Protein AF-A0A2G9PWN3-F1 (afdb_monomer)

Solvent-accessible surface area (backbone atoms only — not comparable to full-atom values): 5198 Å² total; per-residue (Å²): 130,72,45,58,14,72,67,80,61,50,74,36,86,70,65,47,78,44,76,46,94,48,94,90,50,67,77,41,42,19,70,41,69,67,43,45,51,56,46,50,51,55,47,49,54,47,34,50,72,76,35,44,73,59,38,51,52,52,54,50,25,58,76,69,74,42,86,55,86,86,55,54,66,76,59,51,55,48,54,56,58,52,53,71,72,75,113

Structure (mmCIF, N/CA/C/O backbone):
data_AF-A0A2G9PWN3-F1
#
_entry.id   AF-A0A2G9PWN3-F1
#
loop_
_atom_site.group_PDB
_atom_site.id
_atom_site.type_symbol
_atom_site.label_atom_id
_atom_site.label_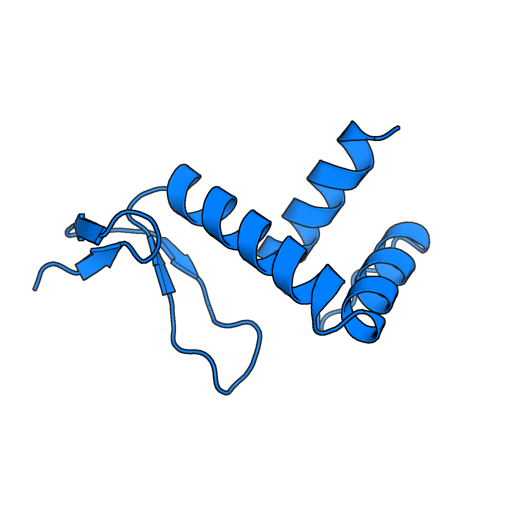alt_id
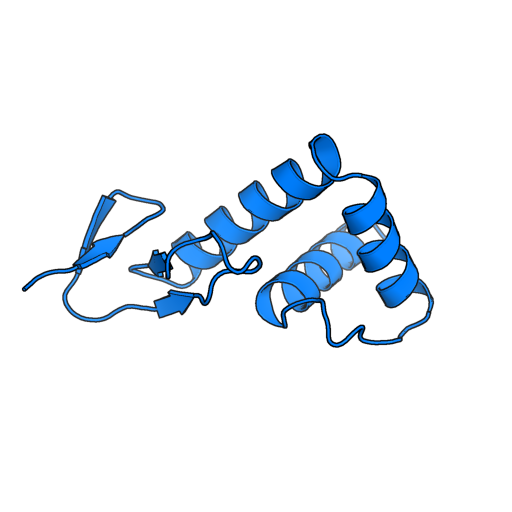_atom_site.label_comp_id
_atom_site.label_asym_id
_atom_site.label_entity_id
_atom_site.label_seq_id
_atom_site.pdbx_PDB_ins_code
_atom_site.Cartn_x
_atom_site.Cartn_y
_atom_site.Cartn_z
_atom_site.occupancy
_atom_site.B_iso_or_equiv
_atom_site.auth_seq_id
_atom_site.auth_comp_id
_atom_site.auth_asym_id
_atom_site.auth_atom_id
_atom_site.pdbx_PDB_model_num
ATOM 1 N N . MET A 1 1 ? -22.162 -6.230 13.521 1.00 61.28 1 MET A N 1
ATOM 2 C CA . MET A 1 1 ? -20.814 -6.746 13.841 1.00 61.28 1 MET A CA 1
ATOM 3 C C . MET A 1 1 ? -19.846 -5.590 13.692 1.00 61.28 1 MET A C 1
ATOM 5 O O . MET A 1 1 ? -19.922 -4.924 12.669 1.00 61.28 1 MET A O 1
ATOM 9 N N . SER A 1 2 ? -19.021 -5.318 14.703 1.00 75.00 2 SER A N 1
ATOM 10 C CA . SER A 1 2 ? -17.931 -4.342 14.607 1.00 75.00 2 SER A CA 1
ATOM 11 C C . SER A 1 2 ? -16.747 -4.970 13.864 1.00 75.00 2 SER A C 1
ATOM 13 O O . SER A 1 2 ? -16.370 -6.114 14.125 1.00 75.00 2 SER A O 1
ATOM 15 N N . GLU A 1 3 ? -16.174 -4.247 12.904 1.00 85.06 3 GLU A N 1
ATOM 16 C CA . GLU A 1 3 ? -14.962 -4.660 12.192 1.00 85.06 3 GLU A CA 1
ATOM 17 C C . GLU A 1 3 ? -13.712 -4.211 12.962 1.00 85.06 3 GLU A C 1
ATOM 19 O O . GLU A 1 3 ? -13.771 -3.261 13.741 1.00 85.06 3 GLU A O 1
ATOM 24 N N . LYS A 1 4 ? -12.564 -4.878 12.763 1.00 88.75 4 LYS A N 1
ATOM 25 C CA . LYS A 1 4 ? -11.296 -4.543 13.444 1.00 88.75 4 LYS A CA 1
ATOM 26 C C . LYS A 1 4 ? -10.265 -3.972 12.487 1.00 88.75 4 LYS A C 1
ATOM 28 O O . LYS A 1 4 ? -9.995 -4.540 11.431 1.00 88.75 4 LYS A O 1
ATOM 33 N N . CYS A 1 5 ? -9.656 -2.854 12.878 1.00 89.56 5 CYS A N 1
ATOM 34 C CA . CYS A 1 5 ? -8.685 -2.150 12.046 1.00 89.56 5 CYS A CA 1
ATOM 35 C C . CYS A 1 5 ? -7.408 -2.977 11.916 1.00 89.56 5 CYS A C 1
ATOM 37 O O . CYS A 1 5 ? -6.814 -3.366 12.921 1.00 89.56 5 CYS A O 1
ATOM 39 N N . LYS A 1 6 ? -6.934 -3.196 10.687 1.00 87.56 6 LYS A N 1
ATOM 40 C CA . LYS A 1 6 ? -5.718 -3.980 10.445 1.00 87.56 6 LYS A CA 1
ATOM 41 C C . LYS A 1 6 ? -4.458 -3.331 11.024 1.00 87.56 6 LYS A C 1
ATOM 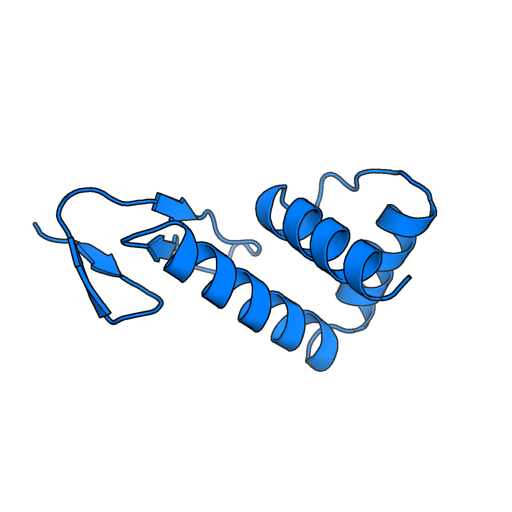43 O O . LYS A 1 6 ? -3.534 -4.055 11.380 1.00 87.56 6 LYS A O 1
ATOM 48 N N . SER A 1 7 ? -4.422 -1.999 11.096 1.00 88.50 7 SER A N 1
ATOM 49 C CA . SER A 1 7 ? -3.262 -1.257 11.607 1.00 88.50 7 SER A CA 1
ATOM 50 C C . SER A 1 7 ? -3.272 -1.153 13.136 1.00 88.50 7 SER A C 1
ATOM 52 O O . SER A 1 7 ? -2.325 -1.576 13.788 1.00 88.50 7 SER A O 1
ATOM 54 N N . CYS A 1 8 ? -4.360 -0.645 13.730 1.00 89.06 8 CYS A N 1
ATOM 55 C CA . CYS A 1 8 ? -4.402 -0.322 15.164 1.00 89.06 8 CYS A CA 1
ATOM 56 C C . CYS A 1 8 ? -5.249 -1.277 16.021 1.00 89.06 8 CYS A C 1
ATOM 58 O O . CYS A 1 8 ? -5.346 -1.081 17.228 1.00 89.06 8 CYS A O 1
ATOM 60 N N . GLY A 1 9 ? -5.919 -2.267 15.421 1.00 87.69 9 GLY A N 1
ATOM 61 C CA . GLY A 1 9 ? -6.738 -3.256 16.130 1.00 87.69 9 GLY A CA 1
ATOM 62 C C . GLY A 1 9 ? -8.066 -2.743 16.698 1.00 87.69 9 GLY A C 1
ATOM 63 O O . GLY A 1 9 ? -8.858 -3.553 17.177 1.00 87.69 9 GLY A O 1
ATOM 64 N N . LYS A 1 10 ? -8.339 -1.430 16.635 1.00 89.44 10 LYS A N 1
ATOM 65 C CA . LYS A 1 10 ? -9.586 -0.834 17.138 1.00 89.44 10 LYS A CA 1
ATOM 66 C C . LYS A 1 10 ? -10.806 -1.372 16.400 1.00 89.44 10 LYS A C 1
ATOM 68 O O . LYS A 1 10 ? -10.764 -1.554 15.182 1.00 89.44 10 LYS A O 1
ATOM 73 N N . GLU A 1 11 ? -11.886 -1.559 17.149 1.00 91.19 11 GLU A N 1
ATOM 74 C CA . GLU A 1 11 ? -13.204 -1.855 16.599 1.00 91.19 11 GLU A CA 1
ATOM 75 C C . GLU A 1 11 ? -13.842 -0.595 16.005 1.00 91.19 11 GLU A C 1
ATOM 77 O O . GLU A 1 11 ? -13.724 0.494 16.569 1.00 91.19 11 GLU A O 1
ATOM 82 N N . PHE A 1 12 ? -14.496 -0.733 14.856 1.00 87.00 12 PHE A N 1
ATOM 83 C CA . PHE A 1 12 ? -15.210 0.348 14.184 1.00 87.00 12 PHE A CA 1
ATOM 84 C C . PHE A 1 12 ? -16.430 -0.200 13.429 1.00 87.00 12 PHE A C 1
ATOM 86 O O . PHE A 1 12 ? -16.482 -1.375 13.069 1.00 87.00 12 PHE A O 1
ATOM 93 N N . ASN A 1 13 ? -17.425 0.658 13.199 1.00 83.19 13 ASN A N 1
ATOM 94 C CA . ASN A 1 13 ? -18.671 0.278 12.518 1.00 83.19 13 ASN A CA 1
ATOM 95 C C . ASN A 1 13 ? -18.682 0.656 11.028 1.00 83.19 13 ASN A C 1
ATOM 97 O O . ASN A 1 13 ? -19.436 0.084 10.250 1.00 83.19 13 ASN A O 1
ATOM 101 N N . SER A 1 14 ? -17.844 1.615 10.633 1.00 82.38 14 SER A N 1
ATOM 102 C CA . SER A 1 14 ? -17.646 2.054 9.252 1.00 82.38 14 SER A CA 1
ATOM 103 C C . SER A 1 14 ? -16.192 2.473 9.067 1.00 82.38 14 SER A C 1
ATOM 105 O O . SER A 1 14 ? -15.647 3.187 9.912 1.00 82.38 14 SER A O 1
ATOM 107 N N . GLY A 1 15 ? -15.558 2.024 7.990 1.00 85.19 15 GLY A N 1
ATOM 108 C CA . GLY A 1 15 ? -14.143 2.269 7.746 1.00 85.19 15 GLY A CA 1
ATOM 109 C C . GLY A 1 1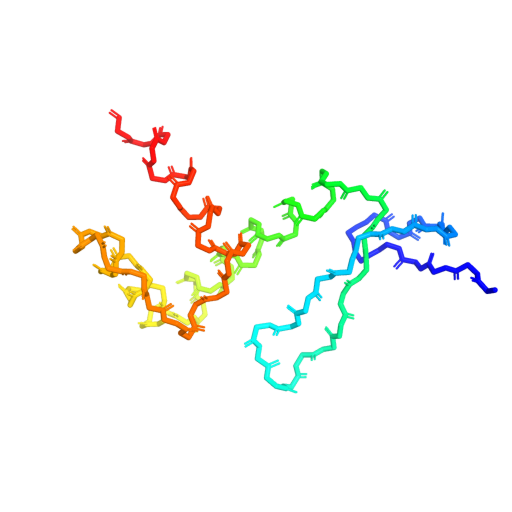5 ? -13.794 2.188 6.269 1.00 85.19 15 GLY A C 1
ATOM 110 O O . GLY A 1 15 ? -14.664 2.156 5.402 1.00 85.19 15 GLY A O 1
ATOM 111 N N . ILE A 1 16 ? -12.498 2.169 5.991 1.00 86.25 16 ILE A N 1
ATOM 112 C CA . ILE A 1 16 ? -11.950 2.159 4.643 1.00 86.25 16 ILE A CA 1
ATOM 113 C C . ILE A 1 16 ? -11.563 0.738 4.272 1.00 86.25 16 ILE A C 1
ATOM 115 O O . ILE A 1 16 ? -10.834 0.062 5.002 1.00 86.25 16 ILE A O 1
ATOM 119 N N . TRP A 1 17 ? -12.028 0.328 3.101 1.00 86.25 17 TRP A N 1
ATOM 120 C CA . TRP A 1 17 ? -11.783 -0.977 2.521 1.00 86.25 17 TRP A CA 1
ATOM 121 C C . TRP A 1 17 ? -10.633 -0.842 1.540 1.00 86.25 17 TRP A C 1
ATOM 123 O O . TRP A 1 17 ? -10.715 -0.076 0.583 1.00 86.25 17 TRP A O 1
ATOM 133 N N . LEU A 1 18 ? -9.555 -1.576 1.783 1.00 83.94 18 LEU A N 1
ATOM 134 C CA . LEU A 1 18 ? -8.430 -1.641 0.869 1.00 83.94 18 LEU A CA 1
ATOM 135 C C . LEU A 1 18 ? -8.399 -3.019 0.231 1.00 83.94 18 LEU A C 1
ATOM 137 O O . LEU A 1 18 ? -8.248 -4.048 0.902 1.00 83.94 18 LEU A O 1
ATOM 141 N N . ALA A 1 19 ? -8.526 -3.030 -1.089 1.00 82.12 19 ALA A N 1
ATOM 142 C CA . ALA A 1 19 ? -8.474 -4.264 -1.836 1.00 82.12 19 ALA A CA 1
ATOM 143 C C . ALA A 1 19 ? -7.027 -4.813 -1.857 1.00 82.12 19 ALA A C 1
ATOM 145 O O . ALA A 1 19 ? -6.076 -4.058 -2.081 1.00 82.12 19 ALA A O 1
ATOM 146 N N . PRO A 1 20 ? -6.841 -6.135 -1.739 1.00 79.44 20 PRO A N 1
ATOM 147 C CA . PRO A 1 20 ? -5.526 -6.780 -1.716 1.00 79.44 20 PRO A CA 1
ATOM 148 C C . PRO A 1 20 ? -4.752 -6.614 -3.031 1.00 79.44 20 PRO A C 1
ATOM 150 O O . PRO A 1 20 ? -5.354 -6.695 -4.098 1.00 79.44 20 PRO A O 1
ATOM 153 N N . GLN A 1 21 ? -3.433 -6.405 -2.981 1.00 79.19 21 GLN A N 1
ATOM 154 C CA . GLN A 1 21 ? -2.605 -6.243 -4.191 1.00 79.19 21 GLN A CA 1
ATOM 155 C C . GLN A 1 21 ? -2.444 -7.572 -4.933 1.00 79.19 21 GLN A C 1
ATOM 157 O O . GLN A 1 21 ? -2.421 -7.586 -6.161 1.00 79.19 21 GLN A O 1
ATOM 162 N N . PHE A 1 22 ? -2.353 -8.672 -4.187 1.00 76.62 22 PHE A N 1
ATOM 163 C CA . PHE A 1 22 ? -2.202 -10.020 -4.722 1.00 76.62 22 PHE A CA 1
ATOM 164 C C . PHE A 1 22 ? -3.446 -10.862 -4.424 1.00 76.62 22 PHE A C 1
ATOM 166 O O . PHE A 1 22 ? -4.112 -10.666 -3.412 1.00 76.62 22 PHE A O 1
ATOM 173 N N . SER A 1 23 ? -3.769 -11.817 -5.297 1.00 75.19 23 SER A N 1
ATOM 174 C CA . SER A 1 23 ? -4.991 -12.634 -5.197 1.00 75.19 23 SER A CA 1
ATOM 175 C C . SER A 1 23 ? -5.054 -13.531 -3.955 1.00 75.19 23 SER A C 1
ATOM 177 O O . SER A 1 23 ? -6.136 -13.949 -3.555 1.00 75.19 23 SER A O 1
ATOM 179 N N . ASN A 1 24 ? -3.911 -13.818 -3.332 1.00 78.31 24 ASN A N 1
ATOM 180 C CA . ASN A 1 24 ? -3.804 -14.582 -2.090 1.00 78.31 24 ASN A CA 1
ATOM 181 C C . ASN A 1 24 ? -3.921 -13.717 -0.820 1.00 78.31 24 ASN A C 1
ATOM 183 O O . ASN A 1 24 ? -3.927 -14.254 0.289 1.00 78.31 24 ASN A O 1
ATOM 187 N N . GLU A 1 25 ? -3.992 -12.390 -0.946 1.00 77.44 25 GLU A N 1
ATOM 188 C CA . GLU A 1 25 ? -4.190 -11.489 0.186 1.00 77.44 25 GLU A CA 1
ATOM 189 C C . GLU A 1 25 ? -5.694 -11.306 0.471 1.00 77.44 25 GLU A C 1
ATOM 191 O O . GLU A 1 25 ? -6.533 -11.289 -0.428 1.00 77.44 25 GLU A O 1
ATOM 196 N N . LYS A 1 26 ? -6.051 -11.142 1.749 1.00 82.44 26 LYS A N 1
ATOM 197 C CA . LYS A 1 26 ? -7.428 -10.826 2.164 1.00 82.44 26 LYS A CA 1
ATOM 198 C C . LYS A 1 26 ? -7.702 -9.325 2.037 1.00 82.44 26 LYS A C 1
ATOM 200 O O . LYS A 1 26 ? -6.777 -8.520 2.136 1.00 82.44 26 LYS A O 1
ATOM 205 N N . VAL A 1 27 ? -8.977 -8.955 1.887 1.00 84.69 27 VAL A N 1
ATOM 206 C CA . VAL A 1 27 ? -9.433 -7.559 2.020 1.00 84.69 27 VAL A CA 1
ATOM 207 C C . VAL A 1 27 ? -9.021 -7.011 3.383 1.00 84.69 27 VAL A C 1
ATOM 209 O O . VAL A 1 27 ? -9.110 -7.708 4.397 1.00 84.69 27 VAL A O 1
ATOM 212 N N . LEU A 1 28 ? -8.528 -5.775 3.391 1.00 87.19 28 LEU A N 1
ATOM 213 C CA . LEU A 1 28 ? -8.032 -5.111 4.588 1.00 87.19 28 LEU A CA 1
ATOM 214 C C . LEU A 1 28 ? -8.945 -3.954 4.952 1.00 87.19 28 LEU A C 1
ATOM 216 O O . LEU A 1 28 ? -9.393 -3.212 4.081 1.00 87.19 28 LEU A O 1
ATOM 220 N N . LEU A 1 29 ? -9.182 -3.795 6.248 1.00 90.31 29 LEU A N 1
ATOM 221 C CA . LEU A 1 29 ? -10.117 -2.810 6.758 1.00 90.31 29 LEU A CA 1
ATOM 222 C C . LEU A 1 29 ? -9.411 -1.865 7.727 1.00 90.31 29 LEU A C 1
ATOM 224 O O . LEU A 1 29 ? -8.621 -2.297 8.576 1.00 90.31 29 LEU A O 1
ATOM 228 N N . PHE A 1 30 ? -9.691 -0.572 7.599 1.00 91.62 30 PHE A N 1
ATOM 229 C CA . PHE A 1 30 ? -9.029 0.481 8.361 1.00 91.62 30 PHE A CA 1
ATOM 230 C C . PHE A 1 30 ? -10.041 1.445 8.963 1.00 91.62 30 PHE A C 1
ATOM 232 O O . PHE A 1 30 ? -10.969 1.882 8.295 1.00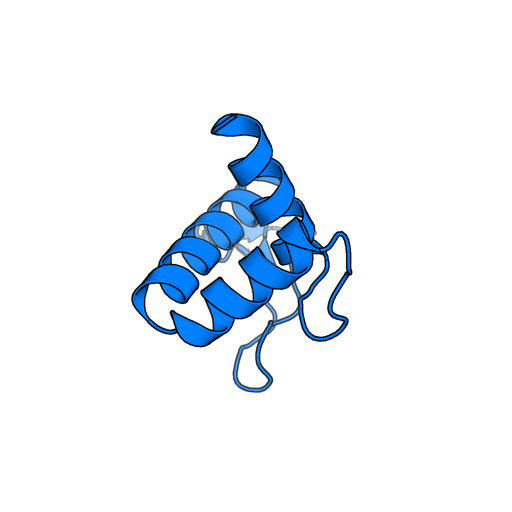 91.62 30 PHE A O 1
ATOM 239 N N . CYS A 1 31 ? -9.822 1.850 10.211 1.00 91.56 31 CYS A N 1
ATOM 240 C CA . CYS A 1 31 ? -10.693 2.820 10.875 1.00 91.56 31 CYS A CA 1
ATOM 241 C C . CYS A 1 31 ? -10.480 4.272 10.403 1.00 91.56 31 CYS A C 1
ATOM 243 O O . CYS A 1 31 ? -11.254 5.144 10.779 1.00 91.56 31 CYS A O 1
ATOM 245 N N . SER A 1 32 ? -9.404 4.567 9.662 1.00 91.12 32 SER A N 1
ATOM 246 C CA . SER A 1 32 ? -9.074 5.920 9.191 1.00 91.12 32 SER A CA 1
ATOM 247 C C . SER A 1 32 ? -8.044 5.908 8.059 1.00 91.12 32 SER A C 1
ATOM 249 O O . SER A 1 32 ? -7.280 4.946 7.914 1.00 91.12 32 SER A O 1
ATOM 251 N N . ASP A 1 33 ? -7.966 7.006 7.296 1.00 89.06 33 ASP A N 1
ATOM 252 C CA . ASP A 1 33 ? -6.955 7.186 6.243 1.00 89.06 33 ASP A CA 1
ATOM 253 C C . ASP A 1 33 ? -5.532 7.145 6.789 1.00 89.06 33 ASP A C 1
ATOM 255 O O . ASP A 1 33 ? -4.639 6.607 6.142 1.00 89.06 33 ASP A O 1
ATOM 259 N N . LYS A 1 34 ? -5.320 7.637 8.016 1.00 89.31 34 LYS A N 1
ATOM 260 C CA . LYS A 1 34 ? -4.021 7.539 8.687 1.00 89.31 34 LYS A CA 1
ATOM 261 C C . LYS A 1 34 ? -3.576 6.080 8.811 1.00 89.31 34 LYS A C 1
ATOM 263 O O . LYS A 1 34 ? -2.474 5.742 8.390 1.00 89.31 34 LYS A O 1
ATOM 268 N N . CYS A 1 35 ? -4.449 5.210 9.322 1.00 90.25 35 CYS A N 1
ATOM 269 C CA . CYS A 1 35 ? -4.143 3.788 9.473 1.00 90.25 35 CYS A CA 1
ATOM 270 C C . CYS A 1 35 ? -3.941 3.086 8.123 1.00 90.25 35 CYS A C 1
ATOM 272 O O . CYS A 1 35 ? -3.095 2.198 8.023 1.00 90.25 35 CYS A O 1
ATOM 274 N N . LYS A 1 36 ? -4.698 3.485 7.093 1.00 89.94 36 LYS A N 1
ATOM 275 C CA . LYS A 1 36 ? -4.523 3.001 5.718 1.00 89.94 36 LYS A CA 1
ATOM 276 C C . LYS A 1 36 ? -3.148 3.387 5.165 1.00 89.94 36 LYS A C 1
ATOM 278 O O . LYS A 1 36 ? -2.423 2.523 4.685 1.00 89.94 36 LYS A O 1
ATOM 283 N N . ASN A 1 37 ? -2.767 4.659 5.272 1.00 88.94 37 ASN A N 1
ATOM 284 C CA . ASN A 1 37 ? -1.514 5.182 4.727 1.00 88.94 37 ASN A CA 1
ATOM 285 C C . ASN A 1 37 ? -0.289 4.607 5.451 1.00 88.94 37 ASN A C 1
ATOM 287 O O . ASN A 1 37 ? 0.671 4.211 4.798 1.00 88.94 37 ASN A O 1
ATOM 291 N N . GLU A 1 38 ? -0.338 4.479 6.782 1.00 89.69 38 GLU A N 1
ATOM 292 C CA . GLU A 1 38 ? 0.710 3.795 7.557 1.00 89.69 38 GLU A CA 1
ATOM 293 C C . GLU A 1 38 ? 0.895 2.344 7.094 1.00 89.69 38 GLU A C 1
ATOM 295 O O . GLU A 1 38 ? 2.022 1.880 6.912 1.00 89.69 38 GLU A O 1
ATOM 300 N N . TYR A 1 39 ? -0.206 1.630 6.847 1.00 89.19 39 TYR A N 1
ATOM 301 C CA . TYR A 1 39 ? -0.141 0.267 6.338 1.00 89.19 39 TYR A CA 1
ATOM 302 C C . TYR A 1 39 ? 0.441 0.197 4.921 1.00 89.19 39 TYR A C 1
ATOM 304 O O . TYR A 1 39 ? 1.281 -0.662 4.654 1.00 89.19 39 TYR A O 1
ATOM 312 N N . ILE A 1 40 ? 0.019 1.085 4.014 1.00 88.31 40 ILE A N 1
ATOM 313 C CA . ILE A 1 40 ? 0.548 1.130 2.643 1.00 88.31 40 ILE A CA 1
ATOM 314 C C . ILE A 1 40 ? 2.050 1.428 2.665 1.00 88.31 40 ILE A C 1
ATOM 316 O O . ILE A 1 40 ? 2.791 0.771 1.940 1.00 88.31 40 ILE A O 1
ATOM 320 N N . LYS A 1 41 ? 2.516 2.323 3.544 1.00 87.94 41 LYS A N 1
ATOM 321 C CA . LYS A 1 41 ? 3.946 2.603 3.721 1.00 87.94 41 LYS A CA 1
ATOM 322 C C . LYS A 1 41 ? 4.726 1.351 4.132 1.00 87.94 41 LYS A C 1
ATOM 324 O O . LYS A 1 41 ? 5.664 0.952 3.451 1.00 87.94 41 LYS A O 1
ATOM 329 N N . LEU A 1 42 ? 4.267 0.653 5.173 1.00 87.62 42 LEU A N 1
ATOM 330 C CA . LEU A 1 42 ? 4.873 -0.618 5.593 1.00 87.62 42 LEU A CA 1
ATOM 331 C C . LEU A 1 42 ? 4.824 -1.682 4.487 1.00 87.62 42 LEU A C 1
ATOM 333 O O . LEU A 1 42 ? 5.729 -2.510 4.367 1.00 87.62 42 LEU A O 1
ATOM 337 N N . LYS A 1 43 ? 3.758 -1.694 3.681 1.00 86.12 43 LYS A N 1
ATOM 338 C CA . LYS A 1 43 ? 3.631 -2.596 2.534 1.00 86.12 43 LYS A CA 1
ATOM 339 C C . LYS A 1 43 ? 4.659 -2.266 1.457 1.00 86.12 43 LYS A C 1
ATOM 341 O O . LYS A 1 43 ? 5.270 -3.191 0.930 1.00 86.12 43 LYS A O 1
ATOM 346 N N . LEU A 1 44 ? 4.871 -0.989 1.158 1.00 87.12 44 LEU A N 1
ATOM 347 C CA . LEU A 1 44 ? 5.874 -0.549 0.200 1.00 87.12 44 LEU A CA 1
ATOM 348 C C . LEU A 1 44 ? 7.287 -0.924 0.661 1.00 87.12 44 LEU A C 1
ATOM 350 O O . LEU A 1 44 ? 8.025 -1.522 -0.118 1.00 87.12 44 LEU A O 1
ATOM 354 N N . ASP A 1 45 ? 7.614 -0.717 1.940 1.00 88.38 45 A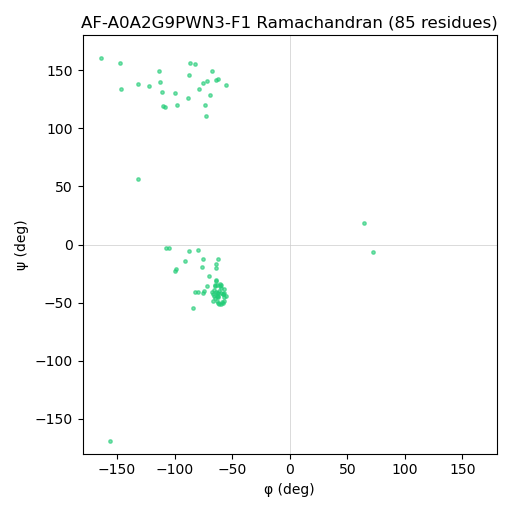SP A N 1
ATOM 355 C CA . ASP A 1 45 ? 8.878 -1.182 2.529 1.00 88.38 45 ASP A CA 1
ATOM 356 C C . ASP A 1 45 ? 9.054 -2.701 2.390 1.00 88.38 45 ASP A C 1
ATOM 358 O O . ASP A 1 45 ? 10.125 -3.196 2.029 1.00 88.38 45 ASP A O 1
ATOM 362 N N . ARG A 1 46 ? 7.995 -3.483 2.630 1.00 87.88 46 ARG A N 1
ATOM 363 C CA . ARG A 1 46 ? 8.042 -4.940 2.428 1.00 87.88 46 ARG A CA 1
ATOM 364 C C . ARG A 1 46 ? 8.225 -5.319 0.967 1.00 87.88 46 ARG A C 1
ATOM 366 O O . ARG A 1 46 ? 8.925 -6.293 0.708 1.00 87.88 46 ARG A O 1
ATOM 373 N N . ILE A 1 47 ? 7.592 -4.609 0.037 1.00 87.75 47 ILE A N 1
ATOM 374 C CA . ILE A 1 47 ? 7.746 -4.838 -1.403 1.00 87.75 47 ILE A CA 1
ATOM 375 C C . ILE A 1 47 ? 9.182 -4.530 -1.822 1.00 87.75 47 ILE A C 1
ATOM 377 O O . ILE A 1 47 ? 9.802 -5.363 -2.472 1.00 87.75 47 ILE A O 1
ATOM 381 N N . LYS A 1 48 ? 9.735 -3.401 -1.375 1.00 88.00 48 LYS A N 1
ATOM 382 C CA . LYS A 1 48 ? 11.123 -3.008 -1.625 1.00 88.00 48 LYS A CA 1
ATOM 383 C C . LYS A 1 48 ? 12.118 -4.079 -1.169 1.00 88.00 48 LYS A C 1
ATOM 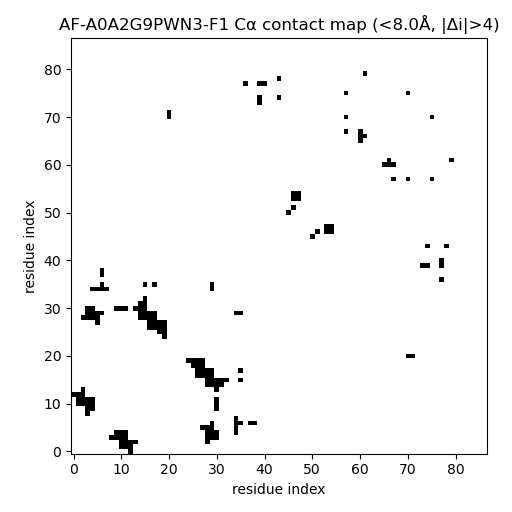385 O O . LYS A 1 48 ? 13.031 -4.413 -1.913 1.00 88.00 48 LYS A O 1
ATOM 390 N N . ASN A 1 49 ? 11.913 -4.646 0.021 1.00 90.25 49 ASN A N 1
ATOM 391 C CA . ASN A 1 49 ? 12.831 -5.637 0.591 1.00 90.25 49 ASN A CA 1
ATOM 392 C C . ASN A 1 49 ? 12.617 -7.070 0.065 1.00 90.25 49 ASN A C 1
ATOM 394 O O . ASN A 1 49 ? 13.588 -7.778 -0.172 1.00 90.25 49 ASN A O 1
ATOM 398 N N . ASN A 1 50 ? 11.368 -7.520 -0.104 1.00 89.56 50 ASN A N 1
ATOM 399 C CA . ASN A 1 50 ? 11.063 -8.925 -0.435 1.00 89.56 50 ASN A CA 1
ATOM 400 C C . ASN A 1 50 ? 10.771 -9.163 -1.922 1.00 89.56 50 ASN A C 1
ATOM 402 O O . ASN A 1 50 ? 10.886 -10.289 -2.397 1.00 89.56 50 ASN A O 1
ATOM 406 N N . TYR A 1 51 ? 10.367 -8.124 -2.652 1.00 88.56 51 TYR A N 1
ATOM 407 C CA . TYR A 1 51 ? 9.997 -8.191 -4.067 1.00 88.56 51 TYR A CA 1
ATOM 408 C C . TYR A 1 51 ? 10.690 -7.069 -4.863 1.00 88.56 51 TYR A C 1
ATOM 410 O O . TYR A 1 51 ? 10.007 -6.283 -5.528 1.00 88.56 51 TYR A O 1
ATOM 418 N N . PRO A 1 52 ? 12.035 -6.981 -4.826 1.00 88.88 52 PRO A N 1
ATOM 419 C CA . PRO A 1 52 ? 12.777 -5.864 -5.413 1.00 88.88 52 PRO A CA 1
ATOM 420 C C . PRO A 1 52 ? 12.475 -5.675 -6.906 1.00 88.88 52 PRO A C 1
ATOM 422 O O . PRO A 1 52 ? 12.258 -4.555 -7.344 1.00 88.88 52 PRO A O 1
ATOM 425 N N . GLY A 1 53 ? 12.305 -6.758 -7.674 1.00 89.81 53 GLY A N 1
ATOM 426 C CA . GLY A 1 53 ? 11.934 -6.652 -9.092 1.00 89.81 53 GLY A CA 1
ATOM 427 C C . GLY A 1 53 ? 10.547 -6.038 -9.337 1.00 89.81 53 GLY A C 1
ATOM 428 O O . GLY A 1 53 ? 10.340 -5.354 -10.338 1.00 89.81 53 GLY A O 1
ATOM 429 N N . PHE A 1 54 ? 9.588 -6.235 -8.423 1.00 88.38 54 PHE A N 1
ATOM 430 C CA . PHE A 1 54 ? 8.291 -5.557 -8.506 1.00 88.38 54 PHE A CA 1
ATOM 431 C C . PHE A 1 54 ? 8.421 -4.086 -8.105 1.00 88.38 54 PHE A C 1
ATOM 433 O O . PHE A 1 54 ? 7.852 -3.227 -8.774 1.00 88.38 54 PHE A O 1
ATOM 440 N N . TYR A 1 55 ? 9.211 -3.789 -7.069 1.00 88.62 55 TYR A N 1
ATOM 441 C CA . TYR A 1 55 ? 9.530 -2.416 -6.678 1.00 88.62 55 TYR A CA 1
ATOM 442 C C . TYR A 1 55 ? 10.173 -1.634 -7.832 1.00 88.62 55 TYR A C 1
ATOM 444 O O . TYR A 1 55 ? 9.684 -0.570 -8.199 1.00 88.62 55 TYR A O 1
ATOM 452 N N . ASP A 1 56 ? 11.182 -2.199 -8.494 1.00 89.25 56 ASP A N 1
ATOM 453 C CA . ASP A 1 56 ? 11.846 -1.575 -9.642 1.00 89.25 56 ASP A CA 1
ATOM 454 C C . ASP A 1 56 ? 10.880 -1.312 -10.797 1.00 89.25 56 ASP A C 1
ATOM 456 O O . ASP A 1 56 ? 10.946 -0.269 -11.450 1.00 89.25 56 ASP A O 1
ATOM 460 N N . LYS A 1 57 ? 9.929 -2.224 -11.031 1.00 88.56 57 LYS A N 1
ATOM 461 C CA . LYS A 1 57 ? 8.879 -2.038 -12.036 1.00 88.56 57 LYS A CA 1
ATOM 462 C C . LYS A 1 57 ? 7.984 -0.840 -11.706 1.00 88.56 57 LYS A C 1
ATOM 464 O O . LYS A 1 57 ? 7.653 -0.070 -12.611 1.00 88.56 57 LYS A O 1
ATOM 469 N N . ILE A 1 58 ? 7.620 -0.661 -10.433 1.00 87.62 58 ILE A N 1
ATOM 470 C CA . ILE A 1 58 ? 6.866 0.512 -9.963 1.00 87.62 58 ILE A CA 1
ATOM 471 C C . ILE A 1 58 ? 7.675 1.787 -10.216 1.00 87.62 58 ILE A C 1
ATOM 473 O O . ILE A 1 58 ? 7.177 2.716 -10.850 1.00 87.62 58 ILE A O 1
ATOM 477 N N . MET A 1 59 ? 8.936 1.806 -9.786 1.00 86.81 59 MET A N 1
ATOM 478 C CA . MET A 1 59 ? 9.821 2.966 -9.918 1.00 86.81 59 MET A CA 1
ATOM 479 C C . MET A 1 59 ? 10.073 3.344 -11.378 1.00 86.81 59 MET A C 1
ATOM 481 O O . MET A 1 59 ? 10.035 4.518 -11.740 1.00 86.81 59 MET A O 1
ATOM 485 N N . LYS A 1 60 ? 10.284 2.353 -12.248 1.00 89.38 60 LYS A N 1
ATOM 486 C CA . LYS A 1 60 ? 10.436 2.566 -13.690 1.00 89.38 60 LYS A CA 1
ATOM 487 C C . LYS A 1 60 ? 9.171 3.164 -14.301 1.00 89.38 60 LYS A C 1
ATOM 489 O O . LYS A 1 60 ? 9.258 4.119 -15.063 1.00 89.38 60 LYS A O 1
ATOM 494 N N . SER A 1 61 ? 8.007 2.639 -13.927 1.00 87.88 61 SER A N 1
ATOM 495 C CA . SER A 1 61 ? 6.710 3.147 -14.387 1.00 87.88 61 SER A CA 1
ATOM 496 C C . SER A 1 61 ? 6.513 4.617 -13.992 1.00 87.88 61 SER A C 1
ATOM 498 O O . SER A 1 61 ? 6.088 5.425 -14.817 1.00 87.88 61 SER A O 1
ATOM 500 N N . LEU A 1 62 ? 6.899 4.991 -12.764 1.00 86.06 62 LEU A N 1
ATOM 501 C CA . LEU A 1 62 ? 6.881 6.382 -12.293 1.00 86.06 62 LEU A CA 1
ATOM 502 C C . LEU A 1 62 ? 7.828 7.284 -13.084 1.00 86.06 62 LEU A C 1
ATOM 504 O O . LEU A 1 62 ? 7.395 8.328 -13.565 1.00 86.06 62 LEU A O 1
ATOM 508 N N . LYS A 1 63 ? 9.085 6.864 -13.276 1.00 84.94 63 LYS A N 1
ATOM 509 C CA . LYS A 1 63 ? 10.084 7.620 -14.053 1.00 84.94 63 LYS A CA 1
ATOM 510 C C . LYS A 1 63 ? 9.664 7.833 -15.505 1.00 84.94 63 LYS A C 1
ATOM 512 O O . LYS A 1 63 ? 9.928 8.882 -16.078 1.00 84.94 63 LYS A O 1
ATOM 517 N N . GLU A 1 64 ? 8.995 6.850 -16.099 1.00 87.94 64 GLU A N 1
ATOM 518 C CA . GLU A 1 64 ? 8.463 6.947 -17.460 1.00 87.94 64 GLU A CA 1
ATOM 519 C C . GLU A 1 64 ? 7.144 7.735 -17.544 1.00 87.94 64 GLU A C 1
ATOM 521 O O . GLU A 1 64 ? 6.622 7.926 -18.643 1.00 87.94 64 GLU A O 1
ATOM 526 N N . GLY A 1 65 ? 6.570 8.161 -16.410 1.00 82.25 65 GLY A N 1
ATOM 527 C CA . GLY A 1 65 ? 5.266 8.825 -16.359 1.00 82.25 65 GLY A CA 1
ATOM 528 C C . GLY A 1 65 ? 4.106 7.931 -16.813 1.00 82.25 65 GLY A C 1
ATOM 529 O O . GLY A 1 65 ? 3.039 8.427 -17.173 1.00 82.25 65 GLY A O 1
ATOM 530 N N . LYS A 1 66 ? 4.299 6.607 -16.826 1.00 84.75 66 LYS A N 1
ATOM 531 C CA . LYS A 1 66 ? 3.321 5.630 -17.316 1.00 84.75 66 LYS A CA 1
ATOM 532 C C . LYS A 1 66 ? 2.731 4.862 -16.149 1.00 84.75 66 LYS A C 1
ATOM 534 O O . LYS A 1 66 ? 3.428 4.121 -15.467 1.00 84.75 66 LYS A O 1
ATOM 539 N N . ARG A 1 67 ? 1.417 4.971 -15.955 1.00 81.69 67 ARG A N 1
ATOM 540 C CA . ARG A 1 67 ? 0.708 4.160 -14.960 1.00 81.69 67 ARG A CA 1
ATOM 541 C C . ARG A 1 67 ? 0.603 2.711 -15.443 1.00 81.69 67 ARG A C 1
ATOM 543 O O . ARG A 1 67 ? -0.157 2.417 -16.367 1.00 81.69 67 ARG A O 1
ATOM 550 N N . ASP A 1 68 ? 1.322 1.799 -14.795 1.00 83.00 68 ASP A N 1
ATOM 551 C CA . ASP A 1 68 ? 1.116 0.363 -14.989 1.00 83.00 68 ASP A CA 1
ATOM 552 C C . ASP A 1 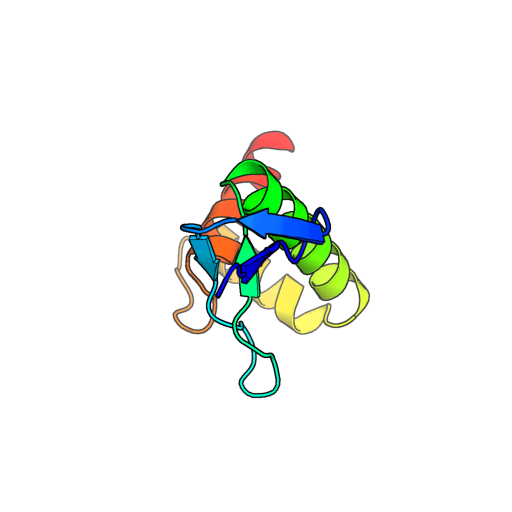68 ? -0.185 -0.059 -14.289 1.00 83.00 68 ASP A C 1
ATOM 554 O O . ASP A 1 68 ? -0.343 0.092 -13.079 1.00 83.00 68 ASP A O 1
ATOM 558 N N . LYS A 1 69 ? -1.132 -0.601 -15.063 1.00 82.88 69 LYS A N 1
ATOM 559 C CA . LYS A 1 69 ? -2.458 -1.022 -14.580 1.00 82.88 69 LYS A CA 1
ATOM 560 C C . LYS A 1 69 ? -2.405 -2.171 -13.567 1.00 82.88 69 LYS A C 1
ATOM 562 O O . LYS A 1 69 ? -3.390 -2.416 -12.879 1.00 82.88 69 LYS A O 1
ATOM 567 N N . THR A 1 70 ? -1.283 -2.885 -13.481 1.00 82.81 70 THR A N 1
ATOM 568 C CA . THR A 1 70 ? -1.062 -3.934 -12.475 1.00 82.81 70 THR A CA 1
ATOM 569 C C . THR A 1 70 ? -0.754 -3.358 -11.092 1.00 82.81 70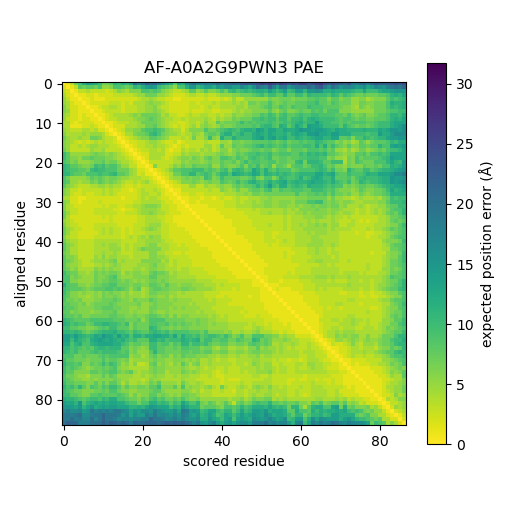 THR A C 1
ATOM 571 O O . THR A 1 70 ? -0.933 -4.046 -10.085 1.00 82.81 70 THR A O 1
ATOM 574 N N . ILE A 1 71 ? -0.336 -2.091 -11.018 1.00 84.50 71 ILE A N 1
ATOM 575 C CA . ILE A 1 71 ? -0.091 -1.378 -9.766 1.00 84.50 71 ILE A CA 1
ATOM 576 C C . ILE A 1 71 ? -1.402 -0.732 -9.327 1.00 84.50 71 ILE A C 1
ATOM 578 O O . ILE A 1 71 ? -2.035 0.013 -10.081 1.00 84.50 71 ILE A O 1
ATOM 582 N N . LYS A 1 72 ? -1.822 -1.009 -8.093 1.00 84.62 72 LYS A N 1
ATOM 583 C CA . LYS A 1 72 ? -3.018 -0.376 -7.542 1.00 84.62 72 LYS A CA 1
ATOM 584 C C . LYS A 1 72 ? -2.821 1.111 -7.319 1.00 84.62 72 LYS A C 1
ATOM 586 O O . LYS A 1 72 ? -1.720 1.562 -7.012 1.00 84.62 72 LYS A O 1
ATOM 591 N N . GLU A 1 73 ? -3.918 1.850 -7.437 1.00 85.38 73 GLU A N 1
ATOM 592 C CA . GLU A 1 73 ? -3.931 3.305 -7.306 1.00 85.38 73 GLU A CA 1
ATOM 593 C C . GLU A 1 73 ? -3.377 3.760 -5.961 1.00 85.38 73 GLU A C 1
ATOM 595 O O . GLU A 1 73 ? -2.517 4.628 -5.911 1.00 85.38 73 GLU A O 1
ATOM 600 N N . GLU A 1 74 ? -3.791 3.112 -4.875 1.00 83.19 74 GLU A N 1
ATOM 601 C CA . GLU A 1 74 ? -3.398 3.508 -3.526 1.00 83.19 74 GLU A CA 1
ATOM 602 C C . GLU A 1 74 ? -1.890 3.343 -3.290 1.00 83.19 74 GLU A C 1
ATOM 604 O O . GLU A 1 74 ? -1.276 4.148 -2.592 1.00 83.19 74 GLU A O 1
ATOM 609 N N . LEU A 1 75 ? -1.278 2.315 -3.890 1.00 83.69 75 LEU A N 1
ATOM 610 C CA . LEU A 1 75 ? 0.169 2.107 -3.834 1.00 83.69 75 LEU A CA 1
ATOM 611 C C . LEU A 1 75 ? 0.900 3.095 -4.751 1.00 83.69 75 LEU A C 1
ATOM 613 O O . LEU A 1 75 ? 1.913 3.659 -4.351 1.00 83.69 75 LEU A O 1
ATOM 617 N N . TRP A 1 76 ? 0.373 3.327 -5.956 1.00 85.44 76 TRP A N 1
ATOM 618 C CA . TRP A 1 76 ? 0.919 4.281 -6.922 1.00 85.44 76 TRP A CA 1
ATOM 619 C C . TRP A 1 76 ? 0.986 5.705 -6.357 1.00 85.44 76 TRP A C 1
ATOM 621 O O . TRP A 1 76 ? 2.046 6.329 -6.389 1.00 85.44 76 TRP A O 1
ATOM 631 N N . GLU A 1 77 ? -0.115 6.190 -5.779 1.00 85.81 77 GLU A N 1
ATOM 632 C CA . GLU A 1 77 ? -0.185 7.518 -5.161 1.00 85.81 77 GLU A CA 1
ATOM 633 C C . GLU A 1 77 ? 0.770 7.642 -3.967 1.00 85.81 77 GLU A C 1
ATOM 635 O O . GLU A 1 77 ? 1.385 8.692 -3.769 1.00 85.81 77 GLU A O 1
ATOM 640 N N . MET A 1 78 ? 0.963 6.564 -3.196 1.00 83.94 78 MET A N 1
ATOM 641 C CA . MET A 1 78 ? 1.915 6.579 -2.085 1.00 83.94 78 MET A CA 1
ATOM 642 C C . MET A 1 78 ? 3.359 6.706 -2.570 1.00 83.94 78 MET A C 1
ATOM 644 O O . MET A 1 78 ? 4.088 7.561 -2.077 1.00 83.94 78 MET A O 1
ATOM 648 N N . VAL A 1 79 ? 3.764 5.893 -3.549 1.00 83.75 79 VAL A N 1
ATOM 649 C CA . VAL A 1 79 ? 5.140 5.914 -4.071 1.00 83.75 79 VAL A CA 1
ATOM 650 C C . VAL A 1 79 ? 5.428 7.261 -4.732 1.00 83.75 79 VAL A C 1
ATOM 652 O O . VAL A 1 79 ? 6.473 7.856 -4.490 1.00 83.75 79 VAL A O 1
ATOM 655 N N . LYS A 1 80 ? 4.461 7.802 -5.485 1.00 84.00 80 LYS A N 1
ATOM 656 C CA . LYS A 1 80 ? 4.546 9.156 -6.040 1.00 84.00 80 LYS A CA 1
ATOM 657 C C . LYS A 1 80 ? 4.741 10.204 -4.935 1.00 84.00 80 LYS A C 1
ATOM 659 O O . LYS A 1 80 ? 5.561 11.097 -5.089 1.00 84.00 80 LYS A O 1
ATOM 664 N N . SER A 1 81 ? 4.034 10.091 -3.807 1.00 81.12 81 SER A N 1
ATOM 665 C CA . SER A 1 81 ? 4.201 11.004 -2.666 1.00 81.12 81 SER A CA 1
ATOM 666 C C . SER A 1 81 ? 5.531 10.841 -1.917 1.00 81.12 81 SER A C 1
ATOM 668 O O . SER A 1 81 ? 5.962 11.804 -1.283 1.00 81.12 81 SER A O 1
ATOM 670 N N . GLU A 1 82 ? 6.158 9.662 -1.924 1.00 74.19 82 GLU A N 1
ATOM 671 C CA . GLU A 1 82 ? 7.480 9.458 -1.311 1.00 74.19 82 GLU A CA 1
ATOM 672 C C . GLU A 1 82 ? 8.625 9.955 -2.199 1.00 74.19 82 GLU A C 1
ATOM 674 O O . GLU A 1 82 ? 9.527 10.601 -1.676 1.00 74.19 82 GLU A O 1
ATOM 679 N N . GLU A 1 83 ? 8.576 9.740 -3.518 1.00 68.44 83 GLU A N 1
ATOM 680 C CA . GLU A 1 83 ? 9.604 10.252 -4.443 1.00 68.44 83 GLU A CA 1
ATOM 681 C C . GLU A 1 83 ? 9.666 11.785 -4.434 1.00 68.44 83 GLU A C 1
ATOM 683 O O . GLU A 1 83 ? 10.740 12.345 -4.247 1.00 68.44 83 GLU A O 1
ATOM 688 N N . TRP A 1 84 ? 8.514 12.467 -4.481 1.00 56.44 84 TRP A N 1
ATOM 689 C CA . TRP A 1 84 ? 8.442 13.935 -4.389 1.00 56.44 84 TRP A CA 1
ATOM 690 C C . TRP A 1 84 ? 8.959 14.516 -3.061 1.00 56.44 84 TRP A C 1
ATOM 692 O O . TRP A 1 84 ? 9.102 15.728 -2.948 1.00 56.44 84 TRP A O 1
ATOM 702 N N . ARG A 1 85 ? 9.183 13.695 -2.025 1.00 55.88 85 ARG A N 1
ATOM 703 C CA . ARG A 1 85 ? 9.801 14.144 -0.762 1.00 55.88 85 ARG A CA 1
ATOM 704 C C . ARG A 1 85 ? 11.321 13.996 -0.748 1.00 55.88 85 ARG A C 1
ATOM 706 O O . ARG A 1 85 ? 11.939 14.509 0.181 1.00 55.88 85 ARG A O 1
ATOM 713 N N . ASN A 1 86 ? 11.891 13.252 -1.694 1.00 56.38 86 ASN A N 1
ATOM 714 C CA . ASN A 1 86 ? 13.326 12.978 -1.781 1.00 56.38 86 ASN A CA 1
ATOM 715 C C . ASN A 1 86 ? 14.029 13.780 -2.898 1.00 56.38 86 ASN A C 1
ATOM 717 O O . ASN A 1 86 ? 15.247 13.661 -3.024 1.00 56.38 86 ASN A O 1
ATOM 721 N N . GLU A 1 87 ? 13.284 14.569 -3.681 1.00 48.91 87 GLU A N 1
ATOM 722 C CA . GLU A 1 87 ? 13.785 15.609 -4.602 1.00 48.91 87 GLU A CA 1
ATOM 723 C C . GLU A 1 87 ? 13.810 16.985 -3.921 1.00 48.91 87 GLU A C 1
ATOM 725 O O . GLU A 1 87 ? 14.772 17.743 -4.182 1.00 48.91 87 GLU A O 1
#

Secondary structure (DSSP, 8-state):
--EE-TTT--EESS-EEE--SSTTSPPEEESSHHHHHHHHHHHHHHHHHH-HHHHHHHHHHHHTT---TTS-HHHHHHHHHHHTTT-

Foldseek 3Di:
DWDAAPQPRDTDDDFDWDDDLDPPDDIGTHRDPVSVLVVLVVVLVCCVPPVVVVNVVLVVCVVVVHDDPSDDPSNNVSVVVVVVVVD

Sequence (87 aa):
MSEKCKSCGKEFNSGIWLAPQFSNEKVLLFCSDKCKNEYIKLKLDRIKNNYPGFYDKIMKSLKEGKRDKTIKEELWEMVKSEEWRNE

Nearest PDB structures (foldseek):
  6skg-assembly1_BY  TM=8.294E-01  e=3.542E-02  Thermococcus kodakarensis
  8jdk-assembly1_b  TM=7.532E-01  e=7.256E-02  Homo sapiens
  7qiz-assembly1_Y  TM=7.286E-01  e=6.369E-02  Solanum lycopersicum
  8cf5-assembly1_I  TM=8.086E-01  e=5.129E-01  Saccharomyces cerevisiae
  6q8y-assembly1_AE  TM=7.522E-01  e=7.105E-01  Saccharomyces cerevisiae

Mean predicted aligned error: 5.98 Å

pLDDT: mean 83.97, std 8.22, range [48.91, 91.62]

Radius of gyration: 14.05 Å; Cα contacts (8 Å, |Δi|>4): 89; chains: 1; bounding box: 35×30×35 Å